Protein AF-A0A7X3V156-F1 (afdb_monomer_lite)

pLDDT: mean 86.03, std 15.32, range [45.34, 98.5]

Radius of gyration: 17.12 Å; chains: 1; bounding box: 38×32×56 Å

Sequence (109 aa):
MTLLDRLETIFGRERRRGRAAARTLYARIVEAARHHHFYRVRGVPDTLDGRFELVALHTVLVCRRLAAEGADGAGPGQYLFDIMIEDLDVNLRELGVNDPSLGRRVKEM

Foldseek 3Di:
DDPVVVVCVVVVVVLVVLLVVLVVVLVVLLVVLPPCCCVPPVVQPPDPVSSLVSSVVSLVVVLVVLVVVPPRSPSSSVSNVVVSVVVVVVVCVVVVNPDPVVVVVVVVD

Structure (mmCIF, N/CA/C/O backbone):
data_AF-A0A7X3V156-F1
#
_entry.id   AF-A0A7X3V156-F1
#
loop_
_atom_site.group_PDB
_atom_site.id
_atom_site.type_symbol
_atom_site.label_atom_id
_atom_site.label_alt_id
_atom_site.label_comp_id
_atom_site.label_asym_id
_atom_site.label_entity_id
_atom_site.label_seq_id
_atom_site.pdbx_PDB_ins_code
_atom_site.Cartn_x
_atom_site.Cartn_y
_atom_site.Cartn_z
_atom_site.occupancy
_atom_site.B_iso_or_equiv
_atom_site.auth_seq_id
_atom_site.auth_comp_id
_atom_site.auth_asym_id
_atom_site.auth_atom_id
_atom_site.pdbx_PDB_model_num
ATOM 1 N N . MET A 1 1 ? -4.454 10.813 37.789 1.00 64.62 1 MET A N 1
ATOM 2 C CA . MET A 1 1 ? -4.663 10.251 36.440 1.00 64.62 1 MET A CA 1
ATOM 3 C C . MET A 1 1 ? -6.108 10.504 36.069 1.00 64.62 1 MET A C 1
ATOM 5 O O . MET A 1 1 ? -6.999 9.910 36.669 1.00 64.62 1 MET A O 1
ATOM 9 N N . THR A 1 2 ? -6.331 11.501 35.222 1.00 84.12 2 THR A N 1
ATOM 10 C CA . THR A 1 2 ? -7.666 12.012 34.901 1.00 84.12 2 THR A CA 1
ATOM 11 C C . THR A 1 2 ? -8.379 11.090 33.908 1.00 84.12 2 THR A C 1
ATOM 13 O O . THR A 1 2 ? -7.771 10.208 33.298 1.00 84.12 2 THR A O 1
ATOM 16 N N . LEU A 1 3 ? -9.694 11.264 33.751 1.00 76.38 3 LEU A N 1
ATOM 17 C CA . LEU A 1 3 ? -10.479 10.535 32.749 1.00 76.38 3 LEU A CA 1
ATOM 18 C C . LEU A 1 3 ? -9.960 10.805 31.319 1.00 76.38 3 LEU A C 1
ATOM 20 O O . LEU A 1 3 ? -9.993 9.911 30.477 1.00 76.38 3 LEU A O 1
ATOM 24 N N . LEU A 1 4 ? -9.418 12.007 31.084 1.00 75.81 4 LEU A N 1
ATOM 25 C CA . LEU A 1 4 ? -8.802 12.426 29.824 1.00 75.81 4 LEU A CA 1
ATOM 26 C C . LEU A 1 4 ? -7.532 11.620 29.514 1.00 75.81 4 LEU A C 1
ATOM 28 O O . LEU A 1 4 ? -7.445 11.047 28.431 1.00 75.81 4 LEU A O 1
ATOM 32 N N . ASP A 1 5 ? -6.629 11.442 30.488 1.00 78.31 5 ASP A N 1
ATOM 33 C CA . ASP A 1 5 ? -5.403 10.637 30.307 1.00 78.31 5 ASP A CA 1
ATOM 34 C C . ASP A 1 5 ? -5.724 9.189 29.889 1.00 78.31 5 ASP A C 1
ATOM 36 O O . ASP A 1 5 ? -5.024 8.558 29.088 1.00 78.31 5 ASP A O 1
ATOM 40 N N . ARG A 1 6 ? -6.812 8.631 30.441 1.00 75.25 6 ARG A N 1
ATOM 41 C CA . ARG A 1 6 ? -7.270 7.271 30.122 1.00 75.25 6 ARG A CA 1
ATOM 42 C C . ARG A 1 6 ? -7.835 7.180 28.707 1.00 75.25 6 ARG A C 1
ATOM 44 O O . ARG A 1 6 ? -7.526 6.213 28.012 1.00 75.25 6 ARG A O 1
ATOM 51 N N . LEU A 1 7 ? -8.621 8.167 28.277 1.00 76.88 7 LEU A N 1
ATOM 52 C CA . LEU A 1 7 ? -9.160 8.218 26.918 1.00 76.88 7 LEU A CA 1
ATOM 53 C C . LEU A 1 7 ? -8.037 8.372 25.887 1.00 76.88 7 LEU A C 1
ATOM 55 O O . LEU A 1 7 ? -7.977 7.582 24.947 1.00 76.88 7 LEU A O 1
ATOM 59 N N . GLU A 1 8 ? -7.087 9.287 26.096 1.00 78.19 8 GLU A N 1
ATOM 60 C CA . GLU A 1 8 ? -5.928 9.445 25.204 1.00 78.19 8 GLU A CA 1
ATOM 61 C C . GLU A 1 8 ? -5.107 8.156 25.085 1.00 78.19 8 GLU A C 1
ATOM 63 O O . GLU A 1 8 ? -4.706 7.751 23.989 1.00 78.19 8 GLU A O 1
ATOM 68 N N . THR A 1 9 ? -4.915 7.452 26.202 1.00 83.19 9 THR A N 1
ATOM 69 C CA . THR A 1 9 ? -4.202 6.170 26.219 1.00 83.19 9 THR A CA 1
ATOM 70 C C . THR A 1 9 ? -4.929 5.097 25.400 1.00 83.19 9 THR A C 1
ATOM 72 O O . THR A 1 9 ? -4.284 4.339 24.664 1.00 83.19 9 THR A O 1
ATOM 75 N N . ILE A 1 10 ? -6.260 5.020 25.510 1.00 79.31 10 ILE A N 1
ATOM 76 C CA . ILE A 1 10 ? -7.087 4.034 24.800 1.00 79.31 10 ILE A CA 1
ATOM 77 C C . ILE A 1 10 ? -7.125 4.343 23.300 1.00 79.31 10 ILE A C 1
ATOM 79 O O . ILE A 1 10 ? -6.728 3.489 22.503 1.00 79.31 10 ILE A O 1
ATOM 83 N N . PHE A 1 11 ? -7.493 5.567 22.912 1.00 80.69 11 PHE A N 1
ATOM 84 C CA . PHE A 1 11 ? -7.550 5.976 21.504 1.00 80.69 11 PHE A CA 1
ATOM 85 C C . PHE A 1 11 ? -6.173 5.911 20.828 1.00 80.69 11 PHE A C 1
ATOM 87 O O . PHE A 1 11 ? -6.048 5.504 19.671 1.00 80.69 11 PHE A O 1
ATOM 94 N N . GLY A 1 12 ? -5.102 6.240 21.556 1.00 83.75 12 GLY A N 1
ATOM 95 C CA . GLY A 1 12 ? -3.735 6.081 21.065 1.00 83.75 12 GLY A CA 1
ATOM 96 C C . GLY A 1 12 ? -3.352 4.616 20.831 1.00 83.75 12 GLY A C 1
ATOM 97 O O . GLY A 1 12 ? -2.64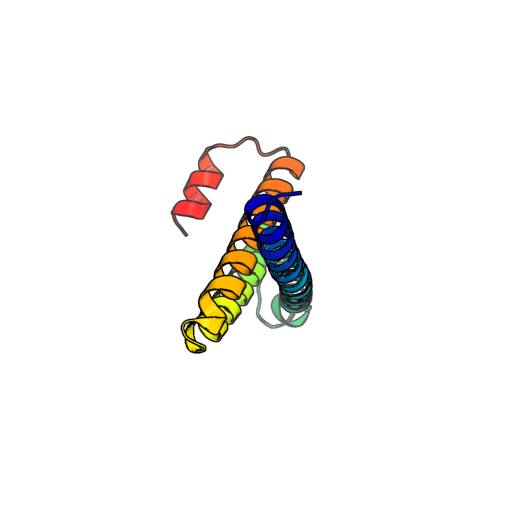7 4.303 19.870 1.00 83.75 12 GLY A O 1
ATOM 98 N N . ARG A 1 13 ? -3.819 3.692 21.681 1.00 86.56 13 ARG A N 1
ATOM 99 C CA . ARG A 1 13 ? -3.567 2.251 21.523 1.00 86.56 13 ARG A CA 1
ATOM 100 C C . ARG A 1 13 ? -4.316 1.674 20.324 1.00 86.56 13 ARG A C 1
ATOM 102 O O . ARG A 1 13 ? -3.727 0.884 19.589 1.00 86.56 13 ARG A O 1
ATOM 109 N N . GLU A 1 14 ? -5.570 2.058 20.124 1.00 85.56 14 GLU A N 1
ATOM 110 C CA . GLU A 1 14 ? -6.387 1.601 18.996 1.00 85.56 14 GLU A CA 1
ATOM 111 C C . GLU A 1 14 ? -5.794 2.040 17.654 1.00 85.56 14 GLU A C 1
ATOM 113 O O . GLU A 1 14 ? -5.523 1.200 16.797 1.00 85.56 14 GLU A O 1
ATOM 118 N N . ARG A 1 15 ? -5.432 3.323 17.528 1.00 87.81 15 ARG A N 1
ATOM 119 C CA . ARG A 1 15 ? -4.744 3.862 16.344 1.00 87.81 15 ARG A CA 1
ATOM 120 C C . ARG A 1 15 ? -3.450 3.110 16.026 1.00 87.81 15 ARG A C 1
ATOM 122 O O . ARG A 1 15 ? -3.199 2.752 14.878 1.00 87.81 15 ARG A O 1
ATOM 129 N N . ARG A 1 16 ? -2.625 2.834 17.048 1.00 91.88 16 ARG A N 1
ATOM 130 C CA . ARG A 1 16 ? -1.383 2.055 16.881 1.00 91.88 16 ARG A CA 1
ATOM 131 C C . ARG A 1 16 ? -1.656 0.638 16.383 1.00 91.88 16 ARG A C 1
ATOM 133 O O . ARG A 1 16 ? -0.915 0.157 15.532 1.00 91.88 16 ARG A O 1
ATOM 140 N N . ARG A 1 17 ? -2.702 -0.021 16.890 1.00 92.94 17 ARG A N 1
ATOM 141 C CA . ARG A 1 17 ? -3.108 -1.359 16.431 1.00 92.94 17 ARG A CA 1
ATOM 142 C C . ARG A 1 17 ? -3.595 -1.333 14.986 1.00 92.94 17 ARG A C 1
ATOM 144 O O . ARG A 1 17 ? -3.125 -2.149 14.202 1.00 92.94 17 ARG A O 1
ATOM 151 N N . GLY A 1 18 ? -4.458 -0.381 14.629 1.00 94.38 18 GLY A N 1
ATOM 152 C CA . GLY A 1 18 ? -4.947 -0.214 13.257 1.00 94.38 18 GLY A CA 1
ATOM 153 C C . GLY A 1 18 ? -3.802 -0.004 12.268 1.00 94.38 18 GLY A C 1
ATOM 154 O O . GLY A 1 18 ? -3.696 -0.712 11.270 1.00 94.38 18 GLY A O 1
ATOM 155 N N . ARG A 1 19 ? -2.859 0.879 12.608 1.00 96.06 19 ARG A N 1
ATOM 156 C CA . ARG A 1 19 ? -1.667 1.117 11.790 1.00 96.06 19 ARG A CA 1
ATOM 157 C C . ARG A 1 19 ? -0.735 -0.096 11.708 1.00 96.06 19 ARG A C 1
ATOM 159 O O . ARG A 1 19 ? -0.176 -0.357 10.650 1.00 96.06 19 ARG A O 1
ATOM 166 N N . ALA A 1 20 ? -0.565 -0.856 12.791 1.00 97.19 20 ALA A N 1
ATOM 167 C CA . ALA A 1 20 ? 0.215 -2.095 12.760 1.00 97.19 20 ALA A CA 1
ATOM 168 C C . ALA A 1 20 ? -0.426 -3.149 11.841 1.00 97.19 20 ALA A C 1
ATOM 170 O O . ALA A 1 20 ? 0.269 -3.739 11.019 1.00 97.19 20 ALA A O 1
ATOM 171 N N . ALA A 1 21 ? -1.748 -3.327 11.923 1.00 96.94 21 ALA A N 1
ATOM 172 C CA . ALA A 1 21 ? -2.486 -4.225 11.039 1.00 96.94 21 ALA A CA 1
ATOM 173 C C . ALA A 1 21 ? -2.372 -3.795 9.568 1.00 96.94 21 ALA A C 1
ATOM 175 O O . ALA A 1 21 ? -2.105 -4.625 8.700 1.00 96.94 21 ALA A O 1
ATOM 176 N N . ALA A 1 22 ? -2.489 -2.495 9.291 1.00 97.56 22 ALA A N 1
ATOM 177 C CA . ALA A 1 22 ? -2.324 -1.957 7.947 1.00 97.56 22 ALA A CA 1
ATOM 178 C C . ALA A 1 22 ? -0.895 -2.151 7.403 1.00 97.56 22 ALA A C 1
ATOM 180 O O . ALA A 1 22 ? -0.739 -2.439 6.222 1.00 97.56 22 ALA A O 1
ATOM 181 N N . ARG A 1 23 ? 0.149 -2.104 8.250 1.00 97.81 23 ARG A N 1
ATOM 182 C CA . ARG A 1 23 ? 1.531 -2.429 7.832 1.00 97.81 23 ARG A CA 1
ATOM 183 C C . ARG A 1 23 ? 1.671 -3.890 7.437 1.00 97.81 23 ARG A C 1
ATOM 185 O O . ARG A 1 23 ? 2.293 -4.193 6.424 1.00 97.81 23 ARG A O 1
ATOM 192 N N . THR A 1 24 ? 1.077 -4.795 8.213 1.00 98.25 24 THR A N 1
ATOM 193 C CA . THR A 1 24 ? 1.043 -6.219 7.865 1.00 98.25 24 THR A CA 1
ATOM 194 C C . THR A 1 24 ? 0.310 -6.442 6.543 1.00 98.25 24 THR A C 1
ATOM 196 O O . THR A 1 24 ? 0.802 -7.183 5.695 1.00 98.25 24 THR A O 1
ATOM 199 N N . LEU A 1 25 ? -0.829 -5.777 6.338 1.00 98.12 25 LEU A N 1
ATOM 200 C CA . LEU A 1 25 ? -1.581 -5.851 5.087 1.00 98.12 25 LEU A CA 1
ATOM 201 C C . LEU A 1 25 ? -0.774 -5.304 3.900 1.00 98.12 25 LEU A C 1
ATOM 203 O O . LEU A 1 25 ? -0.699 -5.960 2.864 1.00 98.12 25 LEU A O 1
ATOM 207 N N . TYR A 1 26 ? -0.115 -4.157 4.068 1.00 98.25 26 TYR A N 1
ATOM 208 C CA . TYR A 1 26 ? 0.744 -3.568 3.044 1.00 98.25 26 TYR A CA 1
ATOM 209 C C . TYR A 1 26 ? 1.898 -4.499 2.655 1.00 98.25 26 TYR A C 1
ATOM 211 O O . TYR A 1 26 ? 2.128 -4.732 1.473 1.00 98.25 26 TYR A O 1
ATOM 219 N N . ALA A 1 27 ? 2.563 -5.131 3.627 1.00 97.94 27 ALA A N 1
ATOM 220 C CA . ALA A 1 27 ? 3.620 -6.102 3.344 1.00 97.94 27 ALA A CA 1
ATOM 221 C C . ALA A 1 27 ? 3.120 -7.280 2.483 1.00 97.94 27 ALA A C 1
ATOM 223 O O . ALA A 1 27 ? 3.814 -7.710 1.563 1.00 97.94 27 ALA A O 1
ATOM 224 N N . ARG A 1 28 ? 1.893 -7.764 2.728 1.00 98.50 28 ARG A N 1
ATOM 225 C CA . ARG A 1 28 ? 1.260 -8.808 1.901 1.00 98.50 28 ARG A CA 1
ATOM 226 C C . ARG A 1 28 ? 0.919 -8.327 0.493 1.00 98.50 28 ARG A C 1
ATOM 228 O O . ARG A 1 28 ? 1.054 -9.093 -0.456 1.00 98.50 28 ARG A O 1
ATOM 235 N N . ILE A 1 29 ? 0.501 -7.073 0.347 1.00 98.44 29 ILE A N 1
ATOM 236 C CA . ILE A 1 29 ? 0.266 -6.449 -0.963 1.00 98.44 29 ILE A CA 1
ATOM 237 C C . ILE A 1 29 ? 1.576 -6.367 -1.747 1.00 98.44 29 ILE A C 1
ATOM 239 O O . ILE A 1 29 ? 1.604 -6.767 -2.907 1.00 98.44 29 ILE A O 1
ATOM 243 N N . VAL A 1 30 ? 2.667 -5.917 -1.122 1.00 97.00 30 VAL A N 1
ATOM 244 C CA . VAL A 1 30 ? 3.988 -5.846 -1.765 1.00 97.00 30 VAL A CA 1
ATOM 245 C C . VAL A 1 30 ? 4.478 -7.234 -2.179 1.00 97.00 30 VAL A C 1
ATOM 247 O O . VAL A 1 30 ? 4.971 -7.405 -3.293 1.00 97.00 30 VAL A O 1
ATOM 250 N N . GLU A 1 31 ? 4.312 -8.239 -1.317 1.00 97.69 31 GLU A N 1
ATOM 251 C CA . GLU A 1 31 ? 4.622 -9.638 -1.633 1.00 97.69 31 GLU A CA 1
ATOM 252 C C . GLU A 1 31 ? 3.833 -10.125 -2.861 1.00 97.69 31 GLU A C 1
ATOM 254 O O . GLU A 1 31 ? 4.422 -10.658 -3.803 1.00 97.69 31 GLU A O 1
ATOM 259 N N . ALA A 1 32 ? 2.520 -9.874 -2.898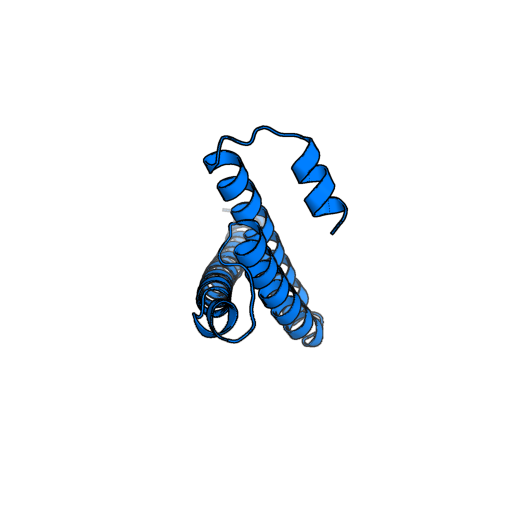 1.00 98.00 32 ALA A N 1
ATOM 260 C CA . ALA A 1 32 ? 1.664 -10.239 -4.024 1.00 98.00 32 ALA A CA 1
ATOM 261 C C . ALA A 1 32 ? 2.053 -9.503 -5.319 1.00 98.00 32 ALA A C 1
ATOM 263 O O . ALA A 1 32 ? 2.202 -10.133 -6.366 1.00 98.00 32 ALA A O 1
ATOM 264 N N . ALA A 1 33 ? 2.299 -8.193 -5.251 1.00 96.88 33 ALA A N 1
ATOM 265 C CA . ALA A 1 33 ? 2.715 -7.372 -6.389 1.00 96.88 33 ALA A CA 1
ATOM 266 C C . ALA A 1 33 ? 4.072 -7.805 -6.976 1.00 96.88 33 ALA A C 1
ATOM 268 O O . ALA A 1 33 ? 4.332 -7.633 -8.167 1.00 96.88 33 ALA A O 1
ATOM 269 N N . ARG A 1 34 ? 4.946 -8.410 -6.164 1.00 95.81 34 ARG A N 1
ATOM 270 C CA . ARG A 1 34 ? 6.256 -8.930 -6.593 1.00 95.81 34 ARG A CA 1
ATOM 271 C C . ARG A 1 34 ? 6.209 -10.370 -7.107 1.00 95.81 34 ARG A C 1
ATOM 273 O O . ARG A 1 34 ? 7.254 -10.941 -7.420 1.00 95.81 34 ARG A O 1
ATOM 280 N N . HIS A 1 35 ? 5.025 -10.962 -7.258 1.00 97.50 35 HIS A N 1
ATOM 281 C CA . HIS A 1 35 ? 4.902 -12.308 -7.804 1.00 97.50 35 HIS A CA 1
ATOM 282 C C . HIS A 1 35 ? 5.428 -12.382 -9.252 1.00 97.50 35 HIS A C 1
ATOM 284 O O . HIS A 1 35 ? 5.006 -11.627 -10.130 1.00 97.50 35 HIS A O 1
ATOM 290 N N . HIS A 1 36 ? 6.319 -13.343 -9.531 1.00 95.62 36 HIS A N 1
ATOM 291 C CA . HIS A 1 36 ? 7.064 -13.446 -10.799 1.00 95.62 36 HIS A CA 1
ATOM 292 C C . HIS A 1 36 ? 6.178 -13.524 -12.056 1.00 95.62 36 HIS A C 1
ATOM 294 O O . HIS A 1 36 ? 6.617 -13.174 -13.150 1.00 95.62 36 HIS A O 1
ATOM 300 N N . HIS A 1 37 ? 4.935 -13.991 -11.910 1.00 96.69 37 HIS A N 1
ATOM 301 C CA . HIS A 1 37 ? 3.959 -14.106 -12.998 1.00 96.69 37 HIS A CA 1
ATOM 302 C C . HIS A 1 37 ? 3.681 -12.767 -13.691 1.00 96.69 37 HIS A C 1
ATOM 304 O O . HIS A 1 37 ? 3.536 -12.733 -14.912 1.00 96.69 37 HIS A O 1
ATOM 310 N N . PHE A 1 38 ? 3.655 -11.658 -12.946 1.00 96.62 38 PHE A N 1
ATOM 311 C CA . PHE A 1 38 ? 3.395 -10.341 -13.532 1.00 96.62 38 PHE A CA 1
ATOM 312 C C . PHE A 1 38 ? 4.507 -9.909 -14.494 1.00 96.62 38 PHE A C 1
ATOM 314 O O . PHE A 1 38 ? 4.233 -9.437 -15.594 1.00 96.62 38 PHE A O 1
ATOM 321 N N . TYR A 1 39 ? 5.755 -10.171 -14.117 1.00 95.25 39 TYR A N 1
ATOM 322 C CA . TYR A 1 39 ? 6.930 -9.771 -14.887 1.00 95.25 39 TYR A CA 1
ATOM 323 C C . TYR A 1 39 ? 7.210 -10.727 -16.050 1.00 95.25 39 TYR A C 1
ATOM 325 O O . TYR A 1 39 ? 7.493 -10.305 -17.165 1.00 95.25 39 TYR A O 1
ATOM 333 N N . ARG A 1 40 ? 7.092 -12.041 -15.813 1.00 94.38 40 ARG A N 1
ATOM 334 C CA . ARG A 1 40 ? 7.460 -13.065 -16.806 1.00 94.38 40 ARG A CA 1
ATOM 335 C C . ARG A 1 40 ? 6.357 -13.377 -17.807 1.00 94.38 40 ARG A C 1
ATOM 337 O O . ARG A 1 40 ? 6.657 -13.716 -18.944 1.00 94.38 40 ARG A O 1
ATOM 344 N N . VAL A 1 41 ? 5.098 -13.320 -17.374 1.00 95.94 41 VAL A N 1
ATOM 345 C CA . VAL A 1 41 ? 3.957 -13.790 -18.176 1.00 95.94 41 VAL A CA 1
ATOM 346 C C . VAL A 1 41 ? 3.052 -12.639 -18.591 1.00 95.94 41 VAL A C 1
ATOM 348 O O . VAL A 1 41 ? 2.531 -12.647 -19.701 1.00 95.94 41 VAL A O 1
ATOM 351 N N . ARG A 1 42 ? 2.853 -11.639 -17.723 1.00 94.38 42 ARG A N 1
ATOM 352 C CA . ARG A 1 42 ? 1.994 -10.478 -18.021 1.00 94.38 42 ARG A CA 1
ATOM 353 C C . ARG A 1 42 ? 2.740 -9.284 -18.616 1.00 94.38 42 ARG A C 1
ATOM 355 O O . ARG A 1 42 ? 2.099 -8.285 -18.913 1.00 94.38 42 ARG A O 1
ATOM 362 N N . GLY A 1 43 ? 4.050 -9.406 -18.831 1.00 93.62 43 GLY A N 1
ATOM 363 C CA . GLY A 1 43 ? 4.849 -8.419 -19.557 1.00 93.62 43 GLY A CA 1
ATOM 364 C C . GLY A 1 43 ? 5.086 -7.109 -18.807 1.00 93.62 43 GLY A C 1
ATOM 365 O O . GLY A 1 43 ? 5.468 -6.129 -19.440 1.00 93.62 43 GLY A O 1
ATOM 366 N N . VAL A 1 44 ? 4.868 -7.068 -17.487 1.00 94.81 44 VAL A N 1
ATOM 367 C CA . VAL A 1 44 ? 5.219 -5.883 -16.696 1.00 94.81 44 VAL A CA 1
ATOM 368 C C . VAL A 1 44 ? 6.745 -5.748 -16.677 1.00 94.81 44 VAL A C 1
ATOM 370 O O . VAL A 1 44 ? 7.420 -6.707 -16.288 1.00 94.81 44 VAL A O 1
ATOM 373 N N . PRO A 1 45 ? 7.315 -4.599 -17.080 1.00 92.12 45 PRO A N 1
ATOM 374 C CA . PRO A 1 45 ? 8.754 -4.389 -17.013 1.00 92.12 45 PRO A CA 1
ATOM 375 C C . PRO A 1 45 ? 9.269 -4.574 -15.582 1.00 92.12 45 PRO A C 1
ATOM 377 O O . PRO A 1 45 ? 8.720 -4.001 -14.642 1.00 92.12 45 PRO A O 1
ATOM 380 N N . ASP A 1 46 ? 10.341 -5.351 -15.406 1.00 92.56 46 ASP A N 1
ATOM 381 C CA . ASP A 1 46 ? 11.003 -5.499 -14.103 1.00 92.56 46 ASP A CA 1
ATOM 382 C C . ASP A 1 46 ? 11.910 -4.290 -13.817 1.00 92.56 46 ASP A C 1
ATOM 384 O O . ASP A 1 46 ? 13.136 -4.378 -13.755 1.00 92.56 46 ASP A O 1
ATOM 388 N N . THR A 1 47 ? 11.274 -3.125 -13.718 1.00 89.00 47 THR A N 1
ATOM 389 C CA . THR A 1 47 ? 11.876 -1.827 -13.414 1.00 89.00 47 THR A CA 1
ATOM 390 C C . THR A 1 47 ? 11.305 -1.287 -12.106 1.00 89.00 47 THR A C 1
ATOM 392 O O . THR A 1 47 ? 10.332 -1.818 -11.567 1.00 89.00 47 THR A O 1
ATOM 395 N N . LEU A 1 48 ? 11.903 -0.216 -11.580 1.00 83.94 48 LEU A N 1
ATOM 396 C CA . LEU A 1 48 ? 11.360 0.483 -10.415 1.00 83.94 48 LEU A CA 1
ATOM 397 C C . LEU A 1 48 ? 9.903 0.912 -10.654 1.00 83.94 48 LEU A C 1
ATOM 399 O O . LEU A 1 48 ? 9.035 0.595 -9.844 1.00 83.94 48 LEU A O 1
ATOM 403 N N . ASP A 1 49 ? 9.648 1.555 -11.796 1.00 83.06 49 ASP A N 1
ATOM 404 C CA . ASP A 1 49 ? 8.323 2.041 -12.184 1.00 83.06 49 ASP A CA 1
ATOM 405 C C . ASP A 1 49 ? 7.317 0.887 -12.292 1.00 83.06 49 ASP A C 1
ATOM 407 O O . ASP A 1 49 ? 6.258 0.941 -11.673 1.00 83.06 49 ASP A O 1
ATOM 411 N N . GLY A 1 50 ? 7.669 -0.211 -12.974 1.00 89.00 50 GLY A N 1
ATOM 412 C CA . GLY A 1 50 ? 6.767 -1.360 -13.118 1.00 89.00 50 GLY A CA 1
ATOM 413 C C . GLY A 1 50 ? 6.443 -2.047 -11.785 1.00 89.00 50 GLY A C 1
ATOM 414 O O . GLY A 1 50 ? 5.307 -2.461 -11.543 1.00 89.00 50 GLY A O 1
ATOM 415 N N . ARG A 1 51 ? 7.418 -2.125 -10.868 1.00 90.62 51 ARG A N 1
ATOM 416 C CA . ARG A 1 51 ? 7.189 -2.627 -9.502 1.00 90.62 51 ARG A CA 1
ATOM 417 C C . ARG A 1 51 ? 6.277 -1.694 -8.707 1.00 90.62 51 ARG A C 1
ATOM 419 O O . ARG A 1 51 ? 5.392 -2.181 -8.003 1.00 90.62 51 ARG A O 1
ATOM 426 N N . PHE A 1 52 ? 6.479 -0.381 -8.818 1.00 89.31 52 PHE A N 1
ATOM 427 C CA . PHE A 1 52 ? 5.638 0.618 -8.161 1.00 89.31 52 PHE A CA 1
ATOM 428 C C . PHE A 1 52 ? 4.197 0.562 -8.675 1.00 89.31 52 PHE A C 1
ATOM 430 O O . PHE A 1 52 ? 3.273 0.470 -7.870 1.00 89.31 52 PHE A O 1
ATOM 437 N N . GLU A 1 53 ? 3.996 0.523 -9.992 1.00 91.25 53 GLU A N 1
ATOM 438 C CA . GLU A 1 53 ? 2.670 0.426 -10.612 1.00 91.25 53 GLU A CA 1
ATOM 439 C C . GLU A 1 53 ? 1.898 -0.804 -10.120 1.00 91.25 53 GLU A C 1
ATOM 441 O O . GLU A 1 53 ? 0.712 -0.710 -9.797 1.00 91.25 53 GLU A O 1
ATOM 446 N N . L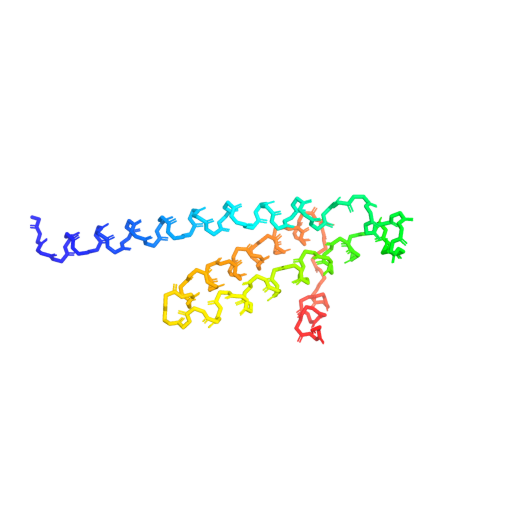EU A 1 54 ? 2.567 -1.956 -9.982 1.00 96.12 54 LEU A N 1
ATOM 447 C CA . LEU A 1 54 ? 1.939 -3.158 -9.434 1.00 96.12 54 LEU A CA 1
ATOM 448 C C . LEU A 1 54 ? 1.564 -3.000 -7.958 1.00 96.12 54 LEU A C 1
ATOM 450 O O . LEU A 1 54 ? 0.461 -3.400 -7.576 1.00 96.12 54 LEU A O 1
ATOM 454 N N . VAL A 1 55 ? 2.434 -2.421 -7.126 1.00 95.94 55 VAL A N 1
ATOM 455 C CA . VAL A 1 55 ? 2.128 -2.162 -5.708 1.00 95.94 55 VAL A CA 1
ATOM 456 C C . VAL A 1 55 ? 0.965 -1.177 -5.576 1.00 95.94 55 VAL A C 1
ATOM 458 O O . VAL A 1 55 ? 0.036 -1.429 -4.804 1.00 95.94 55 VAL A O 1
ATOM 461 N N . ALA A 1 56 ? 0.967 -0.098 -6.360 1.00 95.31 56 ALA A N 1
ATOM 462 C CA . ALA A 1 56 ? -0.099 0.894 -6.387 1.00 95.31 56 ALA A CA 1
ATOM 463 C C . ALA A 1 56 ? -1.434 0.266 -6.813 1.00 95.31 56 ALA A C 1
ATOM 465 O O 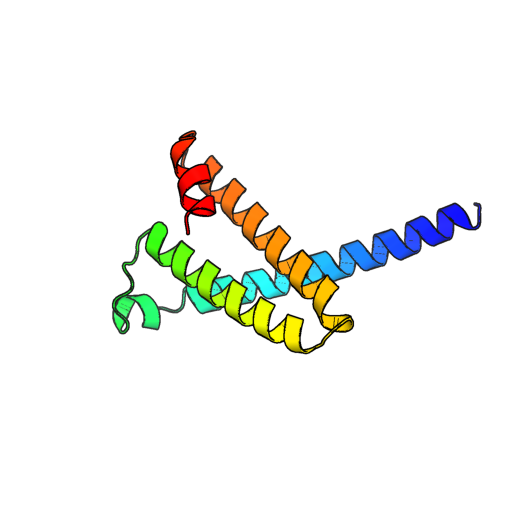. ALA A 1 56 ? -2.433 0.413 -6.107 1.00 95.31 56 ALA A O 1
ATOM 466 N N . LEU A 1 57 ? -1.442 -0.520 -7.897 1.00 96.75 57 LEU A N 1
ATOM 467 C CA . LEU A 1 57 ? -2.629 -1.234 -8.374 1.00 96.75 57 LEU A CA 1
ATOM 468 C C . LEU A 1 57 ? -3.213 -2.148 -7.290 1.00 96.75 57 LEU A C 1
ATOM 470 O O . LEU A 1 57 ? -4.406 -2.074 -6.994 1.00 96.75 57 LEU A O 1
ATOM 474 N N . HIS A 1 58 ? -2.384 -2.994 -6.674 1.00 98.25 58 HIS A N 1
ATOM 475 C CA . HIS A 1 58 ? -2.841 -3.903 -5.620 1.00 98.25 58 HIS A CA 1
ATOM 476 C C . HIS A 1 58 ? -3.372 -3.127 -4.410 1.00 98.25 58 HIS A C 1
ATOM 478 O O . HIS A 1 58 ? -4.423 -3.475 -3.871 1.00 98.25 58 HIS A O 1
ATOM 484 N N . THR A 1 59 ? -2.695 -2.048 -4.018 1.00 97.88 59 THR A N 1
ATOM 485 C CA . THR A 1 59 ? -3.117 -1.200 -2.898 1.00 97.88 59 THR A CA 1
ATOM 486 C C . THR A 1 59 ? -4.482 -0.573 -3.167 1.00 97.88 59 THR A C 1
ATOM 488 O O . THR A 1 59 ? -5.376 -0.681 -2.331 1.00 97.88 59 THR A O 1
ATOM 491 N N . VAL A 1 60 ? -4.697 0.000 -4.356 1.00 97.00 60 VAL A N 1
ATOM 492 C CA . VAL A 1 60 ? -5.989 0.585 -4.751 1.00 97.00 60 VAL A CA 1
ATOM 493 C C . VAL A 1 60 ? -7.097 -0.467 -4.759 1.00 97.00 60 VAL A C 1
ATOM 495 O O . VAL A 1 60 ? -8.195 -0.196 -4.273 1.00 97.00 60 VAL A O 1
ATOM 498 N N . LEU A 1 61 ? -6.836 -1.679 -5.258 1.00 98.31 61 LEU A N 1
ATOM 499 C CA . LEU A 1 61 ? -7.820 -2.768 -5.239 1.00 98.31 61 LEU A CA 1
ATOM 500 C C . LEU A 1 61 ? -8.219 -3.157 -3.808 1.00 98.31 61 LEU A C 1
ATOM 502 O O . LEU A 1 61 ? -9.407 -3.345 -3.534 1.00 98.31 61 LEU A O 1
ATOM 506 N N . VAL A 1 62 ? -7.259 -3.220 -2.882 1.00 98.31 62 VAL A N 1
ATOM 507 C CA . VAL A 1 62 ? -7.547 -3.499 -1.468 1.00 98.31 62 VAL A CA 1
ATOM 508 C C . VAL A 1 62 ? -8.281 -2.331 -0.808 1.00 98.31 62 VAL A C 1
ATOM 510 O O . VAL A 1 62 ? -9.274 -2.565 -0.124 1.00 98.31 62 VAL A O 1
ATOM 513 N N . CYS A 1 63 ? -7.890 -1.080 -1.062 1.00 97.44 63 CYS A N 1
ATOM 514 C CA . CYS A 1 63 ? -8.619 0.093 -0.568 1.00 97.44 63 CYS A CA 1
ATOM 515 C C . CYS A 1 63 ? -10.069 0.114 -1.066 1.00 97.44 63 CYS A C 1
ATOM 517 O O . CYS A 1 63 ? -10.981 0.366 -0.282 1.00 97.44 63 CYS A O 1
ATOM 519 N N . ARG A 1 64 ? -10.314 -0.224 -2.339 1.00 97.25 64 ARG A N 1
ATOM 520 C CA . ARG A 1 64 ? -11.674 -0.359 -2.889 1.00 97.25 64 ARG A CA 1
ATOM 521 C C . ARG A 1 64 ? -12.467 -1.457 -2.189 1.00 97.25 64 ARG A C 1
ATOM 523 O O . ARG A 1 64 ? -13.649 -1.270 -1.911 1.00 97.25 64 ARG A O 1
ATOM 530 N N . ARG A 1 65 ? -11.830 -2.592 -1.888 1.00 97.88 65 ARG A N 1
ATOM 531 C CA . ARG A 1 65 ? -12.460 -3.680 -1.134 1.00 97.88 65 ARG A CA 1
ATOM 532 C C . ARG A 1 65 ? -12.802 -3.246 0.291 1.00 97.88 65 ARG A C 1
ATOM 534 O O . ARG A 1 65 ? -13.891 -3.575 0.743 1.00 97.88 65 ARG A O 1
ATOM 541 N N . LEU A 1 66 ? -11.914 -2.519 0.969 1.00 97.31 66 LEU A N 1
ATOM 542 C CA . LEU A 1 66 ? -12.155 -1.979 2.311 1.00 97.31 66 LEU A CA 1
ATOM 543 C C . LEU A 1 66 ? -13.274 -0.935 2.298 1.00 97.31 66 LEU A C 1
ATOM 545 O O . LEU A 1 66 ? -14.157 -0.993 3.139 1.00 97.31 66 LEU A O 1
ATOM 549 N N . ALA A 1 67 ? -13.313 -0.044 1.307 1.00 95.56 67 ALA A N 1
ATOM 550 C CA . ALA A 1 67 ? -14.382 0.945 1.172 1.00 95.56 67 ALA A CA 1
ATOM 551 C C . ALA A 1 67 ? -15.781 0.308 1.051 1.00 95.56 67 ALA A C 1
ATOM 553 O O . ALA A 1 67 ? -16.765 0.892 1.501 1.00 95.56 67 ALA A O 1
ATOM 554 N N . ALA A 1 68 ? -15.877 -0.907 0.498 1.00 97.44 68 ALA A N 1
ATOM 555 C CA . ALA A 1 68 ? -17.133 -1.653 0.424 1.00 97.44 68 ALA A CA 1
ATOM 556 C C . ALA A 1 68 ? -17.658 -2.134 1.796 1.00 97.44 68 ALA A C 1
ATOM 558 O O . ALA A 1 68 ? -18.822 -2.505 1.887 1.00 97.44 68 ALA A O 1
ATOM 559 N N . GLU A 1 69 ? -16.837 -2.094 2.854 1.00 97.19 69 GLU A N 1
ATOM 560 C CA . GLU A 1 69 ? -17.238 -2.382 4.245 1.00 97.19 69 GLU A CA 1
ATOM 561 C C . GLU A 1 69 ? -17.833 -1.151 4.961 1.00 97.19 69 GLU A C 1
ATOM 563 O O . GLU A 1 69 ? -18.140 -1.194 6.151 1.00 97.19 69 GLU A O 1
ATOM 568 N N . GLY A 1 70 ? -17.991 -0.018 4.268 1.00 95.00 70 GLY A N 1
ATOM 569 C CA . GLY A 1 70 ? -18.573 1.191 4.846 1.00 95.00 70 GLY A CA 1
ATOM 570 C C . GLY A 1 70 ? -17.703 1.799 5.953 1.00 95.00 70 GLY A C 1
ATOM 571 O O . GLY A 1 70 ? -16.492 1.963 5.788 1.00 95.00 70 GLY A O 1
ATOM 572 N N . ALA A 1 71 ? -18.323 2.174 7.076 1.00 93.12 71 ALA A N 1
ATOM 573 C CA . ALA A 1 71 ? -17.648 2.880 8.169 1.00 93.12 71 ALA A CA 1
ATOM 574 C C . ALA A 1 71 ? -16.484 2.075 8.776 1.00 93.12 71 ALA A C 1
ATOM 576 O O . ALA A 1 71 ? -15.442 2.653 9.092 1.00 93.12 71 ALA A O 1
ATOM 577 N N . ASP A 1 72 ? -16.623 0.751 8.858 1.00 92.12 72 ASP A N 1
ATOM 578 C CA . ASP A 1 72 ? -15.611 -0.136 9.440 1.00 92.12 72 ASP A CA 1
ATOM 579 C C . ASP A 1 72 ? -14.353 -0.240 8.563 1.00 92.12 72 ASP A C 1
ATOM 581 O O . ASP A 1 72 ? -13.248 -0.465 9.061 1.00 92.12 72 ASP A O 1
ATOM 585 N N . GLY A 1 73 ? -14.498 -0.032 7.252 1.00 92.06 73 GLY A N 1
ATOM 586 C CA . GLY A 1 73 ? -13.399 -0.076 6.289 1.00 92.06 73 GLY A CA 1
ATOM 587 C C . GLY A 1 73 ? -12.669 1.250 6.084 1.00 92.06 73 GLY A C 1
ATOM 588 O O . GLY A 1 73 ? -11.529 1.247 5.612 1.00 92.06 73 GLY A O 1
ATOM 589 N N . ALA A 1 74 ? -13.276 2.378 6.467 1.00 91.69 74 ALA A N 1
ATOM 590 C CA . ALA A 1 74 ? -12.707 3.709 6.253 1.00 91.69 74 ALA A CA 1
ATOM 591 C C . ALA A 1 74 ? -11.370 3.901 6.993 1.00 91.69 74 ALA A C 1
ATOM 593 O O . ALA A 1 74 ? -10.385 4.343 6.400 1.00 91.69 74 ALA A O 1
ATOM 594 N N . GLY A 1 75 ? -11.309 3.509 8.270 1.00 94.56 75 GLY A N 1
ATOM 595 C CA . GLY A 1 75 ? -10.087 3.587 9.079 1.00 94.56 75 GLY A CA 1
ATOM 596 C C . GLY A 1 75 ? -8.947 2.711 8.536 1.00 94.56 75 GLY A C 1
ATOM 597 O O . GLY A 1 75 ? -7.865 3.230 8.255 1.00 94.56 75 GLY A O 1
ATOM 598 N N . PRO A 1 76 ? -9.166 1.395 8.342 1.00 96.25 76 PRO A N 1
ATOM 599 C CA . PRO A 1 76 ? -8.180 0.505 7.732 1.00 96.25 76 PRO A CA 1
ATOM 600 C C . PRO A 1 76 ? -7.715 0.961 6.344 1.00 96.25 76 PRO A C 1
ATOM 602 O O . PRO A 1 76 ? -6.520 0.892 6.059 1.00 96.25 76 PRO A O 1
ATOM 605 N N . GLY A 1 77 ? -8.634 1.446 5.501 1.00 96.31 77 GLY A N 1
ATOM 606 C CA . GLY A 1 77 ? -8.321 1.952 4.165 1.00 96.31 77 GLY A CA 1
ATOM 607 C C . GLY A 1 77 ? -7.400 3.168 4.205 1.00 96.31 77 GLY A C 1
ATOM 608 O O . GLY A 1 77 ? -6.403 3.198 3.485 1.00 96.31 77 GLY A O 1
ATOM 609 N N . GLN A 1 78 ? -7.675 4.124 5.099 1.00 95.75 78 GLN A N 1
ATOM 610 C CA . GLN A 1 78 ? -6.815 5.292 5.283 1.00 95.75 78 GLN A CA 1
ATOM 611 C C . GLN A 1 78 ? -5.421 4.893 5.775 1.00 95.75 78 GLN A C 1
ATOM 613 O O . GLN A 1 78 ? -4.429 5.313 5.190 1.00 95.75 78 GLN A O 1
ATOM 618 N N . TYR A 1 79 ? -5.324 4.032 6.797 1.00 97.94 79 TYR A N 1
ATOM 619 C CA . TYR A 1 79 ? -4.016 3.591 7.291 1.00 97.94 79 TYR A CA 1
ATOM 620 C C . TYR A 1 79 ? -3.202 2.868 6.221 1.00 97.94 79 TYR A C 1
ATOM 622 O O . TYR A 1 79 ? -1.990 3.059 6.154 1.00 97.94 79 TYR A O 1
ATOM 630 N N . LEU A 1 80 ? -3.850 2.033 5.404 1.00 98.12 80 LEU A N 1
ATOM 631 C CA . LEU A 1 80 ? -3.187 1.340 4.306 1.00 98.12 80 LEU A CA 1
ATOM 632 C C . LEU A 1 80 ? -2.637 2.334 3.277 1.00 98.12 80 LEU A C 1
ATOM 634 O O . LEU A 1 80 ? -1.487 2.204 2.863 1.00 98.12 80 LEU A O 1
ATOM 638 N N . PHE A 1 81 ? -3.438 3.331 2.897 1.00 95.25 81 PHE A N 1
ATOM 639 C CA . PHE A 1 81 ? -3.017 4.367 1.961 1.00 95.25 81 PHE A CA 1
ATOM 640 C C . PHE A 1 81 ? -1.856 5.203 2.520 1.00 95.25 81 PHE A C 1
ATOM 642 O O . PHE A 1 81 ? -0.851 5.377 1.837 1.00 95.25 81 PHE A O 1
ATOM 649 N N . ASP A 1 82 ? -1.940 5.634 3.781 1.00 96.19 82 ASP A N 1
ATOM 650 C CA . ASP A 1 82 ? -0.875 6.395 4.447 1.00 96.19 82 ASP A CA 1
ATOM 651 C C . ASP A 1 82 ? 0.454 5.624 4.448 1.00 96.19 82 ASP A C 1
ATOM 653 O O . ASP A 1 82 ? 1.509 6.191 4.177 1.00 96.19 82 ASP A O 1
ATOM 657 N N . ILE A 1 83 ? 0.412 4.316 4.723 1.00 96.88 83 ILE A N 1
ATOM 658 C CA . ILE A 1 83 ? 1.608 3.462 4.727 1.00 96.88 83 ILE A CA 1
ATOM 659 C C . ILE A 1 83 ? 2.204 3.326 3.324 1.00 96.88 83 ILE A C 1
ATOM 661 O O . ILE A 1 83 ? 3.425 3.330 3.196 1.00 96.88 83 ILE A O 1
ATOM 665 N N . MET A 1 84 ? 1.373 3.225 2.284 1.00 95.19 84 MET A N 1
ATOM 666 C CA . MET A 1 84 ? 1.853 3.170 0.901 1.00 95.19 84 MET A CA 1
ATOM 667 C C . MET A 1 84 ? 2.563 4.470 0.498 1.00 95.19 84 MET A C 1
ATOM 669 O O . MET A 1 84 ? 3.634 4.420 -0.104 1.00 95.19 84 MET A O 1
ATOM 673 N N . ILE A 1 85 ? 2.022 5.629 0.886 1.00 90.75 85 ILE A N 1
ATOM 674 C CA . ILE A 1 85 ? 2.657 6.930 0.630 1.00 90.75 85 ILE A CA 1
ATOM 675 C C . ILE A 1 85 ? 3.975 7.077 1.402 1.00 90.75 85 ILE A C 1
ATOM 677 O O . ILE A 1 85 ? 4.954 7.578 0.852 1.00 90.75 85 ILE A O 1
ATOM 681 N N . GLU A 1 86 ? 4.030 6.623 2.655 1.00 92.69 86 GLU A N 1
ATOM 682 C CA . GLU A 1 86 ? 5.270 6.626 3.440 1.00 92.69 86 GLU A CA 1
ATOM 683 C C . GLU A 1 86 ? 6.357 5.747 2.812 1.00 92.69 86 GLU A C 1
ATOM 685 O O . GLU A 1 86 ? 7.509 6.166 2.727 1.00 92.69 86 GLU A O 1
ATOM 690 N N . ASP A 1 87 ? 6.001 4.546 2.353 1.00 90.06 87 ASP A N 1
ATOM 691 C CA . ASP A 1 87 ? 6.932 3.643 1.670 1.00 90.06 87 ASP A CA 1
ATOM 692 C C . ASP A 1 87 ? 7.436 4.249 0.353 1.00 90.06 87 ASP A C 1
ATOM 694 O O . ASP A 1 87 ? 8.621 4.163 0.034 1.00 90.06 87 ASP A O 1
ATOM 698 N N . LEU A 1 88 ? 6.563 4.931 -0.391 1.00 85.12 88 LEU A N 1
ATOM 699 C CA . LEU A 1 88 ? 6.954 5.655 -1.596 1.00 85.12 88 LEU A CA 1
ATOM 700 C C . LEU A 1 88 ? 7.968 6.770 -1.296 1.00 85.12 88 LEU A C 1
ATOM 702 O O . LEU A 1 88 ? 8.989 6.853 -1.976 1.00 85.12 88 LEU A O 1
ATOM 706 N N . ASP A 1 89 ? 7.727 7.597 -0.274 1.00 84.25 89 ASP A N 1
ATOM 707 C CA . ASP A 1 89 ? 8.650 8.674 0.123 1.00 84.25 89 ASP A CA 1
ATOM 708 C C . ASP A 1 89 ? 10.025 8.118 0.537 1.00 84.25 89 ASP A C 1
ATOM 710 O O . ASP A 1 89 ? 11.060 8.634 0.113 1.00 84.25 89 ASP A O 1
ATOM 714 N N . VAL A 1 90 ? 10.057 7.018 1.299 1.00 83.19 90 VAL A N 1
ATOM 715 C CA . VAL A 1 90 ? 11.312 6.346 1.681 1.00 83.19 90 VAL A CA 1
ATOM 716 C C . VAL A 1 90 ? 12.069 5.851 0.448 1.00 83.19 90 VAL A C 1
ATOM 718 O O . VAL A 1 90 ? 13.235 6.207 0.273 1.00 83.19 90 VAL A O 1
ATOM 721 N N . ASN A 1 91 ? 11.409 5.104 -0.442 1.00 75.69 91 ASN A N 1
ATOM 722 C CA . ASN A 1 91 ? 12.046 4.555 -1.642 1.00 75.69 91 ASN A CA 1
ATOM 723 C C . ASN A 1 91 ? 12.592 5.659 -2.568 1.00 75.69 91 ASN A C 1
ATOM 725 O O . ASN A 1 91 ? 13.675 5.514 -3.136 1.00 75.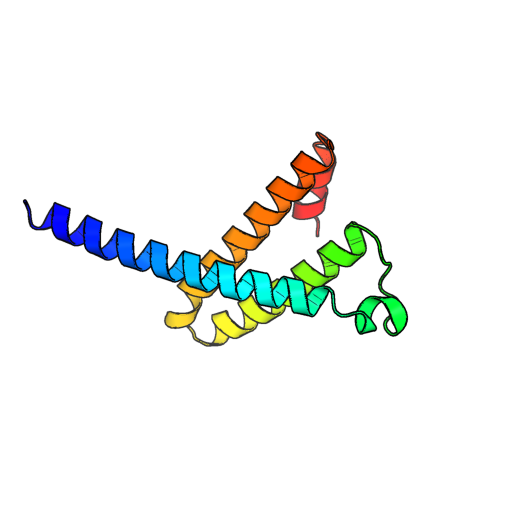69 91 ASN A O 1
ATOM 729 N N . LEU A 1 92 ? 11.881 6.784 -2.705 1.00 71.31 92 LEU A N 1
ATOM 730 C CA . LEU A 1 92 ? 12.339 7.923 -3.510 1.00 71.31 92 LEU A CA 1
ATOM 731 C C . LEU A 1 92 ? 13.5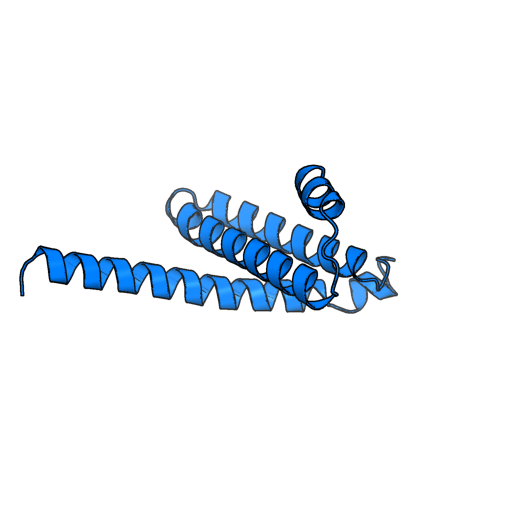95 8.578 -2.922 1.00 71.31 92 LEU A C 1
ATOM 733 O O . LEU A 1 92 ? 14.538 8.880 -3.657 1.00 71.31 92 LEU A O 1
ATOM 737 N N . ARG A 1 93 ? 13.635 8.759 -1.598 1.00 74.62 93 ARG A N 1
ATOM 738 C CA . ARG A 1 93 ? 14.805 9.315 -0.903 1.00 74.62 93 ARG A CA 1
ATOM 739 C C . ARG A 1 93 ? 16.020 8.397 -1.004 1.00 74.62 93 ARG A C 1
ATOM 741 O O . ARG A 1 93 ? 17.130 8.882 -1.211 1.00 74.62 93 ARG A O 1
ATOM 748 N N . GLU A 1 94 ? 15.818 7.087 -0.876 1.00 69.50 94 GLU A N 1
ATOM 749 C CA . GLU A 1 94 ? 16.892 6.087 -0.923 1.00 69.50 94 GLU A CA 1
ATOM 750 C C . GLU A 1 94 ? 17.569 5.990 -2.295 1.00 69.50 94 GLU A C 1
ATOM 752 O O . GLU A 1 94 ? 18.767 5.726 -2.374 1.00 69.50 94 GLU A O 1
ATOM 757 N N . LEU A 1 95 ? 16.847 6.280 -3.378 1.00 64.00 95 LEU A N 1
ATOM 758 C CA . LEU A 1 95 ? 17.410 6.312 -4.731 1.00 64.00 95 LEU A CA 1
ATOM 759 C C . LEU A 1 95 ? 18.269 7.558 -5.011 1.00 64.00 95 LEU A C 1
ATOM 761 O O . LEU A 1 95 ? 18.774 7.714 -6.122 1.00 64.00 95 LEU A O 1
ATOM 765 N N . GLY A 1 96 ? 18.433 8.464 -4.039 1.00 57.59 96 GLY A N 1
ATOM 766 C CA . GLY A 1 96 ? 19.170 9.720 -4.218 1.00 57.59 96 GLY A CA 1
ATOM 767 C C . GLY A 1 96 ? 18.479 10.701 -5.172 1.00 57.59 96 GLY A C 1
ATOM 768 O O . GLY A 1 96 ? 19.055 11.729 -5.536 1.00 57.59 96 GLY A O 1
ATOM 769 N N . VAL A 1 97 ? 17.239 10.402 -5.569 1.00 51.25 97 VAL A N 1
ATOM 770 C CA . VAL A 1 97 ? 16.428 11.210 -6.477 1.00 51.25 97 VAL A CA 1
ATOM 771 C C . VAL A 1 97 ? 15.763 12.319 -5.662 1.00 51.25 97 VAL A C 1
ATOM 773 O O . VAL A 1 97 ? 14.612 12.227 -5.253 1.00 51.25 97 VAL A O 1
ATOM 776 N N . ASN A 1 98 ? 16.498 13.409 -5.441 1.00 48.91 98 ASN A N 1
ATOM 777 C CA . ASN A 1 98 ? 15.937 14.688 -4.990 1.00 48.91 98 ASN A CA 1
ATOM 778 C C . ASN A 1 98 ? 15.322 15.462 -6.174 1.00 48.91 98 ASN A C 1
ATOM 780 O O . ASN A 1 98 ? 15.570 16.657 -6.316 1.00 48.91 98 ASN A O 1
ATOM 784 N N . ASP A 1 99 ? 14.592 14.794 -7.073 1.00 51.53 99 ASP A N 1
ATOM 785 C CA . ASP A 1 99 ? 14.002 15.442 -8.248 1.00 51.53 99 ASP A CA 1
ATOM 786 C C . ASP A 1 99 ? 12.539 15.858 -7.965 1.00 51.53 99 ASP A C 1
ATOM 788 O O . ASP A 1 99 ? 11.655 14.998 -7.861 1.00 51.53 99 ASP A O 1
ATOM 792 N N . PRO A 1 100 ? 12.236 17.169 -7.858 1.00 51.56 100 PRO A N 1
ATOM 793 C CA . PRO A 1 100 ? 10.885 17.667 -7.597 1.00 51.56 100 PRO A CA 1
ATOM 794 C C . PRO A 1 100 ? 9.867 17.355 -8.710 1.00 51.56 100 PRO A C 1
ATOM 796 O O . PRO A 1 100 ? 8.670 17.604 -8.534 1.00 51.56 100 PRO A O 1
ATOM 799 N N . SER A 1 101 ? 10.302 16.859 -9.871 1.00 45.34 101 SER A N 1
ATOM 800 C CA . SER A 1 101 ? 9.418 16.486 -10.982 1.00 45.34 101 SER A CA 1
ATOM 801 C C . SER A 1 101 ? 8.657 15.171 -10.747 1.00 45.34 101 SER A C 1
ATOM 803 O O . SER A 1 101 ? 7.553 15.006 -11.264 1.00 45.34 101 SER A O 1
ATOM 805 N N . LEU A 1 102 ? 9.162 14.270 -9.896 1.00 53.28 102 LEU A N 1
ATOM 806 C CA . LEU A 1 102 ? 8.527 12.972 -9.625 1.00 53.28 102 LEU A CA 1
ATOM 807 C C . LEU A 1 102 ? 7.373 13.054 -8.619 1.00 53.28 102 LEU A C 1
ATOM 809 O O . LEU A 1 102 ? 6.359 12.388 -8.807 1.00 53.28 102 LEU A O 1
ATOM 813 N N . GLY A 1 103 ? 7.450 13.946 -7.625 1.00 53.75 103 GLY A N 1
ATOM 814 C CA . GLY A 1 103 ? 6.288 14.277 -6.785 1.00 53.75 103 GLY A CA 1
ATOM 815 C C . GLY A 1 103 ? 5.128 14.866 -7.602 1.00 53.75 103 GLY A C 1
ATOM 816 O O . GLY A 1 103 ? 3.963 14.674 -7.262 1.00 53.75 103 GLY A O 1
ATOM 817 N N . ARG A 1 104 ? 5.446 15.530 -8.723 1.00 52.03 104 ARG A N 1
ATOM 818 C CA . ARG A 1 104 ? 4.469 15.945 -9.740 1.00 52.03 104 ARG A CA 1
ATOM 819 C C . ARG A 1 104 ? 3.885 14.736 -10.470 1.00 52.03 104 ARG A C 1
ATOM 821 O O . ARG A 1 104 ? 2.672 14.630 -10.550 1.00 52.03 104 ARG A O 1
ATOM 828 N N . ARG A 1 105 ? 4.727 13.785 -10.881 1.00 54.31 105 ARG A N 1
ATOM 829 C CA . ARG A 1 105 ? 4.323 12.561 -11.590 1.00 54.31 105 ARG A CA 1
ATOM 830 C C . ARG A 1 105 ? 3.405 11.649 -10.762 1.00 54.31 105 ARG A C 1
ATOM 832 O O . ARG A 1 105 ? 2.416 11.169 -11.288 1.00 54.31 105 ARG A O 1
ATOM 839 N N . VAL A 1 106 ? 3.655 11.488 -9.458 1.00 54.25 106 VAL A N 1
ATOM 840 C CA . VAL A 1 106 ? 2.752 10.761 -8.533 1.00 54.25 106 VAL A CA 1
ATOM 841 C C . VAL A 1 106 ? 1.407 11.474 -8.368 1.00 54.25 106 VAL A C 1
ATOM 843 O O . VAL A 1 106 ? 0.393 10.833 -8.137 1.00 54.25 106 VAL A O 1
ATOM 846 N N . LYS A 1 107 ? 1.391 12.806 -8.479 1.00 52.22 107 LYS A N 1
ATOM 847 C CA . LYS A 1 107 ? 0.165 13.613 -8.430 1.00 52.22 107 LYS A CA 1
ATOM 848 C C . LYS A 1 107 ? -0.587 13.640 -9.770 1.00 52.22 107 LYS A C 1
ATOM 850 O O . LYS A 1 107 ? -1.744 14.047 -9.801 1.00 52.22 107 LYS A O 1
ATOM 855 N N . GLU A 1 108 ? 0.093 13.281 -10.856 1.00 49.31 108 GLU A N 1
ATOM 856 C CA . GLU A 1 108 ? -0.424 13.243 -12.229 1.00 49.31 108 GLU A CA 1
ATOM 857 C C . GLU A 1 108 ? -0.886 11.840 -12.663 1.00 49.31 108 GLU A C 1
ATOM 859 O O . GLU A 1 108 ? -1.661 11.747 -13.614 1.00 49.31 108 GLU A O 1
ATOM 864 N N . MET A 1 109 ? -0.431 10.775 -11.989 1.00 48.88 109 MET A N 1
ATOM 865 C CA . MET A 1 109 ? -0.962 9.406 -12.115 1.00 48.88 109 MET A CA 1
ATOM 866 C C . MET A 1 109 ? -2.272 9.244 -11.341 1.00 48.88 109 MET A C 1
ATOM 868 O O . MET A 1 109 ? -3.172 8.558 -11.878 1.00 48.88 109 MET A O 1
#

Secondary structure (DSSP, 8-state):
--HHHHHHHHHHHHHHHHHHHHHHHHHHHHHHHT-HHHHHTS---SSHHHHHHHHHHHHHHHHHHHHTTTHHHHHHHHHHHHHHHHHHHHHHHHTT---HHHHHHHHH-